Protein AF-A0A0Q9A6Z1-F1 (afdb_monomer_lite)

Secondary structure (DSSP, 8-state):
---HHHHS-HHHHHHHHHHHHHH-TTHHHHHHHHHHHHHHHHHHHHHHHHHS--SS-HHHHHHHHH-HHHHHHH-

Foldseek 3Di:
DPPPVVVPDPCVVVVVVVCCVPVNPCVVVVVVVVVVVVVVVVVVLVVLCVVDPDPDDSLVVLCVVPNPVSSVVVD

Sequence (75 aa):
MLSLGGVIGAGLFVGSSAIISQAGPLSFVTYAITGLIVLLVIRMLGEMASAKPCTGSFTDYARMAWGEWARFSTG

Structure (mmCIF, N/CA/C/O backbone):
data_AF-A0A0Q9A6Z1-F1
#
_entry.id   AF-A0A0Q9A6Z1-F1
#
loop_
_atom_site.group_PDB
_atom_site.id
_atom_site.type_symbol
_atom_site.label_atom_id
_atom_site.label_alt_id
_atom_site.label_comp_id
_atom_site.label_asym_id
_atom_site.label_entity_id
_atom_site.label_seq_id
_atom_site.pdbx_PDB_ins_code
_atom_site.Cartn_x
_atom_site.Cartn_y
_atom_site.Cartn_z
_atom_site.occupancy
_atom_site.B_iso_or_equiv
_atom_site.auth_seq_id
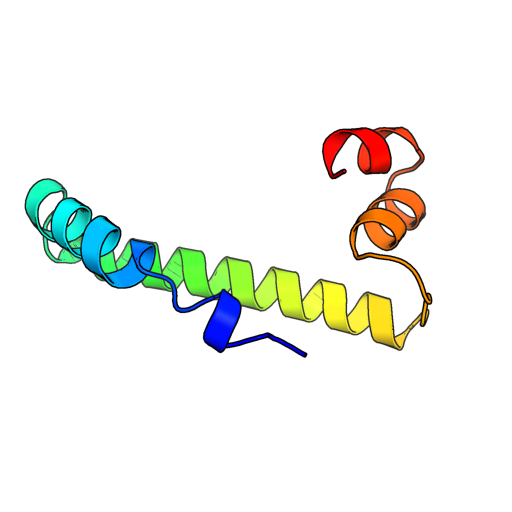_atom_site.auth_comp_id
_atom_site.auth_asym_id
_atom_site.auth_atom_id
_atom_site.pdbx_PDB_model_num
ATOM 1 N N . MET A 1 1 ? 10.624 -3.499 -4.080 1.00 48.03 1 MET A N 1
ATOM 2 C CA . MET A 1 1 ? 10.600 -3.650 -2.607 1.00 48.03 1 MET A CA 1
ATOM 3 C C . MET A 1 1 ? 9.464 -2.808 -2.059 1.00 48.03 1 MET A C 1
ATOM 5 O O . MET A 1 1 ? 9.362 -1.655 -2.455 1.00 48.03 1 MET A O 1
ATOM 9 N N . LEU A 1 2 ? 8.613 -3.355 -1.187 1.00 59.22 2 LEU A N 1
ATOM 10 C CA . LEU A 1 2 ? 7.689 -2.522 -0.417 1.00 59.22 2 LEU A CA 1
ATOM 11 C C . LEU A 1 2 ? 8.505 -1.866 0.701 1.00 59.22 2 LEU A C 1
ATOM 13 O O . LEU A 1 2 ? 9.002 -2.571 1.578 1.00 59.22 2 LEU A O 1
ATOM 17 N N . SER A 1 3 ? 8.707 -0.551 0.657 1.00 75.62 3 SER A N 1
ATOM 18 C CA . SER A 1 3 ? 9.352 0.145 1.772 1.00 75.62 3 SER A CA 1
ATOM 19 C C . SER A 1 3 ? 8.384 0.159 2.954 1.00 75.62 3 SER A C 1
ATOM 21 O O . SER A 1 3 ? 7.515 1.024 3.040 1.00 75.62 3 SER A O 1
ATOM 23 N N . LEU A 1 4 ? 8.503 -0.819 3.857 1.00 72.38 4 LEU A N 1
ATOM 24 C CA . LEU A 1 4 ? 7.684 -0.884 5.073 1.00 72.38 4 LEU A CA 1
ATOM 25 C C . LEU A 1 4 ? 7.810 0.407 5.896 1.00 72.38 4 LEU A C 1
ATOM 27 O O . LEU A 1 4 ? 6.814 0.894 6.417 1.00 72.38 4 LEU A O 1
ATOM 31 N N . GLY A 1 5 ? 9.006 1.005 5.932 1.00 72.31 5 GLY A N 1
ATOM 32 C CA . GLY A 1 5 ? 9.252 2.273 6.623 1.00 72.31 5 GLY A CA 1
ATOM 33 C C . GLY A 1 5 ? 8.586 3.490 5.972 1.00 72.31 5 GLY A C 1
ATOM 34 O O . GLY A 1 5 ? 8.275 4.444 6.671 1.00 72.31 5 GLY A O 1
ATOM 35 N N . GLY A 1 6 ? 8.331 3.464 4.658 1.00 71.44 6 GLY A N 1
ATOM 36 C CA . GLY A 1 6 ? 7.578 4.525 3.976 1.00 71.44 6 GLY A CA 1
ATOM 37 C C . GLY A 1 6 ? 6.060 4.369 4.101 1.00 71.44 6 GLY A C 1
ATOM 38 O O . GLY A 1 6 ? 5.338 5.360 4.117 1.00 71.44 6 GLY A O 1
ATOM 39 N N . VAL A 1 7 ? 5.574 3.127 4.202 1.00 74.19 7 VAL A N 1
ATOM 40 C CA . VAL A 1 7 ? 4.136 2.821 4.298 1.00 74.19 7 VAL A CA 1
ATOM 41 C C . VAL A 1 7 ? 3.616 2.959 5.734 1.00 74.19 7 VAL A C 1
ATOM 43 O O . VAL A 1 7 ? 2.495 3.425 5.938 1.00 74.19 7 VAL A O 1
ATOM 46 N N . ILE A 1 8 ? 4.413 2.598 6.745 1.00 82.56 8 ILE A N 1
ATOM 47 C CA . ILE A 1 8 ? 4.047 2.746 8.163 1.00 82.56 8 ILE A CA 1
ATOM 48 C C . ILE A 1 8 ? 4.393 4.175 8.615 1.00 82.56 8 ILE A C 1
ATOM 50 O O . ILE A 1 8 ? 5.420 4.423 9.240 1.00 82.56 8 ILE A O 1
ATOM 54 N N . GLY A 1 9 ? 3.545 5.136 8.240 1.00 75.62 9 GLY A N 1
ATOM 55 C CA . GLY A 1 9 ? 3.697 6.553 8.589 1.00 75.62 9 GLY A CA 1
ATOM 56 C C . GLY A 1 9 ? 2.861 6.995 9.796 1.00 75.62 9 GLY A C 1
ATOM 57 O O . GLY A 1 9 ? 2.004 6.263 10.295 1.00 75.62 9 GLY A O 1
ATOM 58 N N . ALA A 1 10 ? 3.040 8.253 10.218 1.00 75.25 10 ALA A N 1
ATOM 59 C CA . ALA A 1 10 ? 2.264 8.874 11.302 1.00 75.25 10 ALA A CA 1
ATOM 60 C C . ALA A 1 10 ? 0.73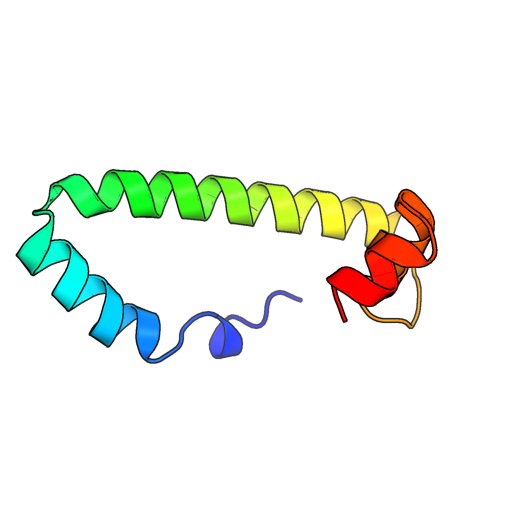7 8.806 11.077 1.00 75.25 10 ALA A C 1
ATOM 62 O O . ALA A 1 10 ? -0.034 8.719 12.034 1.00 75.25 10 ALA A O 1
ATOM 63 N N . GLY A 1 11 ? 0.299 8.772 9.812 1.00 74.69 11 GLY A N 1
ATOM 64 C CA . GLY A 1 11 ? -1.106 8.623 9.428 1.00 74.69 11 GLY A CA 1
ATOM 65 C C . GLY A 1 11 ? -1.753 7.313 9.892 1.00 74.69 11 GLY A C 1
ATOM 66 O O . GLY A 1 11 ? -2.956 7.302 10.137 1.00 74.69 11 GLY A O 1
ATOM 67 N N . LEU A 1 12 ? -0.981 6.238 10.104 1.00 82.25 12 LEU A N 1
ATOM 68 C CA . LEU A 1 12 ? -1.519 4.980 10.631 1.00 82.25 12 LEU A CA 1
ATOM 69 C C . LEU A 1 12 ? -1.969 5.129 12.089 1.00 82.25 12 LEU A C 1
ATOM 71 O O . LEU A 1 12 ? -2.975 4.545 12.468 1.00 82.25 12 LEU A O 1
ATOM 75 N N . PHE A 1 13 ? -1.294 5.943 12.900 1.00 78.94 13 PHE A N 1
ATOM 76 C CA . PHE A 1 13 ? -1.666 6.138 14.306 1.00 78.94 13 PHE A CA 1
ATOM 77 C C . PHE A 1 13 ? -2.629 7.318 14.493 1.00 78.94 13 PHE A C 1
ATOM 79 O O . PHE A 1 13 ? -3.665 7.181 15.148 1.00 78.94 13 PHE A O 1
ATOM 86 N N . VAL A 1 14 ? -2.331 8.465 13.877 1.00 81.50 14 VAL A N 1
ATOM 87 C CA . VAL A 1 14 ? -3.151 9.684 14.003 1.00 81.50 14 VAL A CA 1
ATOM 88 C C . VAL A 1 14 ? -4.456 9.561 13.213 1.00 81.50 14 VAL A C 1
ATOM 90 O O . VAL A 1 14 ? -5.517 9.917 13.715 1.00 81.50 14 VAL A O 1
ATOM 93 N N . GLY A 1 15 ? -4.404 9.009 11.999 1.00 81.75 15 GLY A N 1
ATOM 94 C CA . GLY A 1 15 ? -5.589 8.815 11.164 1.00 81.75 15 GLY A CA 1
ATOM 95 C C . GLY A 1 15 ? -6.492 7.706 11.698 1.00 81.75 15 GLY A C 1
ATOM 96 O O . GLY A 1 15 ? -7.684 7.930 11.895 1.00 81.75 15 GLY A O 1
ATOM 97 N N . SER A 1 16 ? -5.934 6.528 12.001 1.00 82.25 16 SER A N 1
ATOM 98 C CA . SER A 1 16 ? -6.759 5.384 12.419 1.00 82.25 16 SER A CA 1
ATOM 99 C C . SER A 1 16 ? -7.456 5.611 13.757 1.00 82.25 16 SER A C 1
ATOM 101 O O . SER A 1 16 ? -8.598 5.193 13.909 1.00 82.25 16 SER A O 1
ATOM 103 N N . SER A 1 17 ? -6.826 6.305 14.714 1.00 80.38 17 SER A N 1
ATOM 104 C CA . SER A 1 17 ? -7.475 6.627 15.996 1.00 80.38 17 SER A CA 1
ATOM 105 C C . SER A 1 17 ? -8.694 7.540 15.819 1.00 80.38 17 SER A C 1
ATOM 107 O O . SER A 1 17 ? -9.750 7.267 16.393 1.00 80.38 17 SER A O 1
ATOM 109 N N . ALA A 1 18 ? -8.597 8.559 14.960 1.00 83.06 18 ALA A N 1
ATOM 110 C CA . ALA A 1 18 ? -9.719 9.436 14.629 1.00 83.06 18 ALA A CA 1
ATOM 111 C C . ALA A 1 18 ? -10.855 8.687 13.908 1.00 83.06 18 ALA A C 1
ATOM 113 O O . ALA A 1 18 ? -12.026 8.897 14.233 1.00 83.06 18 ALA A O 1
ATOM 114 N N . ILE A 1 19 ? -10.525 7.784 12.974 1.00 83.19 19 ILE A N 1
ATOM 115 C CA . ILE A 1 19 ? -11.527 6.979 12.255 1.00 83.19 19 ILE A CA 1
ATOM 116 C C . ILE A 1 19 ? -12.221 5.994 13.199 1.00 83.19 19 ILE A C 1
ATOM 118 O O . ILE A 1 19 ? -13.447 5.929 13.201 1.00 83.19 19 ILE A O 1
ATOM 122 N N . ILE A 1 20 ? -11.477 5.277 14.044 1.00 85.56 20 ILE A N 1
ATOM 123 C CA . ILE A 1 20 ? -12.058 4.328 15.006 1.00 85.56 20 ILE A CA 1
ATOM 124 C C . ILE A 1 20 ? -12.970 5.054 16.003 1.00 85.56 20 ILE A C 1
ATOM 126 O O . ILE A 1 20 ? -14.027 4.530 16.350 1.00 85.56 20 ILE A O 1
ATOM 130 N N . SER A 1 21 ? -12.608 6.270 16.428 1.00 84.19 21 SER A N 1
ATOM 131 C CA . SER A 1 21 ? -13.440 7.068 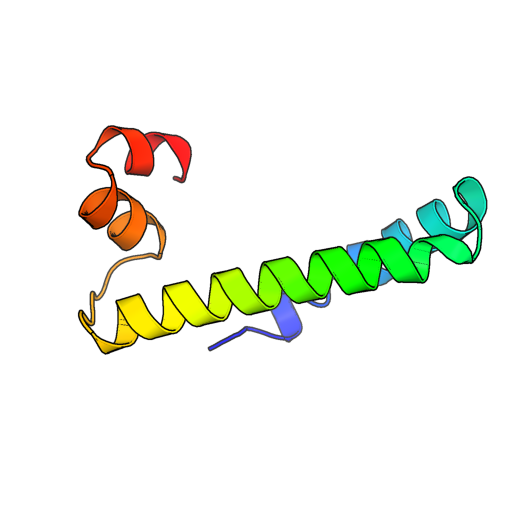17.334 1.00 84.19 21 SER A CA 1
ATOM 132 C C . SER A 1 21 ? -14.731 7.583 16.686 1.00 84.19 21 SER A C 1
ATOM 134 O O . SER A 1 21 ? -15.724 7.719 17.393 1.00 84.19 21 SER A O 1
ATOM 136 N N . GLN A 1 22 ? -14.729 7.903 15.386 1.00 85.19 22 GLN A N 1
ATOM 137 C CA . GLN A 1 22 ? -15.907 8.452 14.694 1.00 85.19 22 GLN A CA 1
ATOM 138 C C . GLN A 1 22 ? -16.801 7.374 14.071 1.00 85.19 22 GLN A C 1
ATOM 140 O O . GLN A 1 22 ? -18.017 7.419 14.225 1.00 85.19 22 GLN A O 1
ATOM 145 N N . ALA A 1 23 ? -16.215 6.408 13.362 1.00 83.31 23 ALA A N 1
ATOM 146 C CA . ALA A 1 23 ? -16.939 5.345 12.663 1.00 83.31 23 ALA A CA 1
ATOM 147 C C . ALA A 1 23 ? -17.139 4.082 13.525 1.00 83.31 23 ALA A C 1
ATOM 149 O O . ALA A 1 23 ? -17.906 3.190 13.161 1.00 83.31 23 ALA A O 1
ATOM 150 N N . GLY A 1 24 ? -16.476 4.003 14.683 1.00 85.88 24 GLY A N 1
ATOM 151 C CA . GLY A 1 24 ? -16.581 2.885 15.614 1.00 85.88 24 GLY A CA 1
ATOM 152 C C . GLY A 1 24 ? -15.673 1.695 15.263 1.00 85.88 24 GLY A C 1
ATOM 153 O O . GLY A 1 24 ? -14.919 1.721 14.284 1.00 85.88 24 GLY A O 1
ATOM 154 N N . PRO A 1 25 ? -15.736 0.606 16.051 1.00 84.25 25 PRO A N 1
ATOM 155 C CA . PRO A 1 25 ? -14.840 -0.550 15.919 1.00 84.25 25 PRO A CA 1
ATOM 156 C C . PRO A 1 25 ? -14.983 -1.309 14.589 1.00 84.25 25 PRO A C 1
ATOM 158 O O . PRO A 1 25 ? -14.057 -2.009 14.179 1.00 84.25 25 PRO A O 1
ATOM 161 N N . LEU A 1 26 ? -16.093 -1.128 13.863 1.00 87.25 26 LEU A N 1
ATOM 162 C CA . LEU A 1 26 ? -16.291 -1.711 12.530 1.00 87.25 26 LEU A CA 1
ATOM 163 C C . LEU A 1 26 ? -15.335 -1.152 11.460 1.00 87.25 26 LEU A C 1
ATOM 165 O O . LEU A 1 26 ? -15.179 -1.767 10.406 1.00 87.25 26 LEU A O 1
ATOM 169 N N . SER A 1 27 ? -14.634 -0.051 11.747 1.00 86.94 27 SER A N 1
ATOM 170 C CA . SER A 1 27 ? -13.594 0.526 10.881 1.00 86.94 27 SER A CA 1
ATOM 171 C C . SER A 1 27 ? -12.482 -0.467 10.524 1.00 86.94 27 SER A C 1
ATOM 173 O O . SER A 1 27 ? -11.845 -0.346 9.483 1.00 86.94 27 SER A O 1
ATOM 175 N N . PHE A 1 28 ? -12.246 -1.492 11.347 1.00 87.19 28 PHE A N 1
ATOM 176 C CA . PHE A 1 28 ? -11.283 -2.543 11.014 1.00 87.19 28 PHE A CA 1
ATOM 177 C C . PHE A 1 28 ? -11.623 -3.259 9.695 1.00 87.19 28 PHE A C 1
ATOM 179 O O . PHE A 1 28 ? -10.722 -3.587 8.925 1.00 87.19 28 PHE A O 1
ATOM 186 N N . VAL A 1 29 ? -12.911 -3.458 9.394 1.00 90.56 29 VAL A N 1
ATOM 187 C CA . VAL A 1 29 ? -13.350 -4.137 8.164 1.00 90.56 29 VAL A CA 1
ATOM 188 C C . VAL A 1 29 ? -12.979 -3.315 6.931 1.00 90.56 29 VAL A C 1
ATOM 190 O O . VAL A 1 29 ? -12.474 -3.864 5.952 1.00 90.56 29 VAL A O 1
ATOM 193 N N . THR A 1 30 ? -13.159 -1.993 6.979 1.00 89.50 30 THR A N 1
ATOM 194 C CA . THR A 1 30 ? -12.781 -1.112 5.866 1.00 89.50 30 THR A CA 1
ATOM 195 C C . THR A 1 30 ? -11.265 -1.042 5.698 1.00 89.50 30 THR A C 1
ATOM 197 O O . THR A 1 30 ? -10.788 -1.077 4.562 1.00 89.50 30 THR A O 1
ATOM 200 N N . TYR A 1 31 ? -10.494 -1.045 6.791 1.00 88.81 31 TYR A N 1
ATOM 201 C CA . TYR A 1 31 ? -9.033 -1.179 6.733 1.00 88.81 31 TYR A CA 1
ATOM 202 C C . TYR A 1 31 ? -8.590 -2.516 6.128 1.00 88.81 31 TYR A C 1
ATOM 204 O O . TYR A 1 31 ? -7.692 -2.527 5.287 1.00 88.81 31 TYR A O 1
ATOM 212 N N . ALA A 1 32 ? -9.232 -3.628 6.493 1.00 91.88 32 ALA A N 1
ATOM 213 C CA . ALA A 1 32 ? -8.924 -4.947 5.945 1.00 91.88 32 ALA A CA 1
ATOM 214 C C . ALA A 1 32 ? -9.215 -5.022 4.437 1.00 91.88 32 ALA A C 1
ATOM 216 O O . ALA A 1 32 ? -8.372 -5.487 3.671 1.00 91.88 32 ALA A O 1
ATOM 217 N N . ILE A 1 33 ? -10.368 -4.507 3.995 1.00 95.00 33 ILE A N 1
ATOM 218 C CA . ILE A 1 33 ? -10.734 -4.450 2.571 1.00 95.00 33 ILE A CA 1
ATOM 219 C C . ILE A 1 33 ? -9.764 -3.548 1.803 1.00 95.00 33 ILE A C 1
ATOM 221 O O . ILE A 1 33 ? -9.255 -3.938 0.755 1.00 95.00 33 ILE A O 1
ATOM 225 N N . THR A 1 34 ? -9.458 -2.365 2.337 1.00 91.38 34 THR A N 1
ATOM 226 C CA . THR A 1 34 ? -8.510 -1.434 1.708 1.00 91.38 34 THR A CA 1
ATOM 227 C C . THR A 1 34 ? -7.124 -2.068 1.598 1.00 91.38 34 THR A C 1
ATOM 229 O O . THR A 1 34 ? -6.509 -2.027 0.535 1.00 91.38 34 THR A O 1
ATOM 232 N N . GLY A 1 35 ? -6.653 -2.721 2.663 1.00 90.94 35 GLY A N 1
ATOM 233 C CA . GLY A 1 35 ? -5.395 -3.463 2.665 1.00 90.94 35 GLY A CA 1
ATOM 234 C C . GLY A 1 35 ? -5.376 -4.582 1.624 1.00 90.94 35 GLY A C 1
ATOM 235 O O . GLY A 1 35 ? -4.392 -4.716 0.900 1.00 90.94 35 GLY A O 1
ATOM 236 N N . LEU A 1 36 ? -6.471 -5.334 1.485 1.00 95.38 36 LEU A N 1
ATOM 237 C CA . LEU A 1 36 ? -6.610 -6.372 0.461 1.00 95.38 36 LEU A CA 1
ATOM 238 C C . LEU A 1 36 ? -6.501 -5.787 -0.954 1.00 95.38 36 LEU A C 1
ATOM 240 O O . LEU A 1 36 ? -5.754 -6.313 -1.777 1.00 95.38 36 LEU A O 1
ATOM 244 N N . ILE A 1 37 ? -7.201 -4.685 -1.232 1.00 95.00 37 ILE A N 1
ATOM 245 C CA . ILE A 1 37 ? -7.145 -4.009 -2.537 1.00 95.00 37 ILE A CA 1
ATOM 246 C C . ILE A 1 37 ? -5.715 -3.543 -2.829 1.00 95.00 37 ILE A C 1
ATOM 248 O O . ILE A 1 37 ? -5.185 -3.810 -3.905 1.00 95.00 37 ILE A O 1
ATOM 252 N N . VAL A 1 38 ? -5.059 -2.901 -1.861 1.00 90.94 38 VAL A N 1
ATOM 253 C CA . VAL A 1 38 ? -3.676 -2.425 -2.008 1.00 90.94 38 VAL A CA 1
ATOM 254 C C . VAL A 1 38 ? -2.714 -3.590 -2.259 1.00 90.94 38 VAL A C 1
ATOM 256 O O . VAL A 1 38 ? -1.861 -3.498 -3.144 1.00 90.94 38 VAL A O 1
ATOM 259 N N . LEU A 1 39 ? -2.877 -4.713 -1.551 1.00 91.50 39 LEU A N 1
ATOM 260 C CA . LEU A 1 39 ? -2.097 -5.929 -1.790 1.00 91.50 39 LEU A CA 1
ATOM 261 C C . LEU A 1 39 ? -2.261 -6.434 -3.225 1.00 91.50 39 LEU A C 1
ATOM 263 O O . LEU A 1 39 ? -1.260 -6.765 -3.861 1.00 91.50 39 LEU A O 1
ATOM 267 N N . LEU A 1 40 ? -3.489 -6.465 -3.748 1.00 93.75 40 LEU A N 1
ATOM 268 C CA . LEU A 1 40 ? -3.752 -6.873 -5.130 1.00 93.75 40 LEU A CA 1
ATOM 269 C C . LEU A 1 40 ? -3.089 -5.926 -6.136 1.00 93.75 40 LEU A C 1
ATOM 271 O O . LEU A 1 40 ? -2.431 -6.394 -7.063 1.00 93.75 40 LEU A O 1
ATOM 275 N N . VAL A 1 41 ? -3.179 -4.612 -5.918 1.00 90.81 41 VAL A N 1
ATOM 276 C CA . VAL A 1 41 ? -2.534 -3.609 -6.782 1.00 90.81 41 VAL A CA 1
ATOM 277 C C . VAL A 1 41 ? -1.019 -3.811 -6.821 1.00 90.81 41 VAL A C 1
ATOM 279 O O . VAL A 1 41 ? -0.430 -3.879 -7.8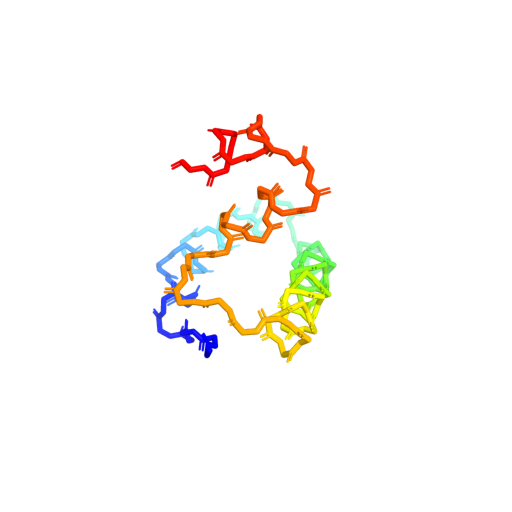99 1.00 90.81 41 VAL A O 1
ATOM 282 N N . ILE A 1 42 ? -0.377 -3.972 -5.661 1.00 89.12 42 ILE A N 1
ATOM 283 C CA . ILE A 1 42 ? 1.074 -4.200 -5.587 1.00 89.12 42 ILE A CA 1
ATOM 284 C C . ILE A 1 42 ? 1.457 -5.528 -6.250 1.00 89.12 42 ILE A C 1
ATOM 286 O O . ILE A 1 42 ? 2.500 -5.599 -6.898 1.00 89.12 42 ILE A O 1
ATOM 290 N N . ARG A 1 43 ? 0.633 -6.576 -6.115 1.00 91.25 43 ARG A N 1
ATOM 291 C CA . ARG A 1 43 ? 0.866 -7.866 -6.782 1.00 91.25 43 ARG A CA 1
ATOM 292 C C . ARG A 1 43 ? 0.822 -7.731 -8.299 1.00 91.25 43 ARG A C 1
ATOM 294 O O . ARG A 1 43 ? 1.768 -8.158 -8.951 1.00 91.25 43 ARG A O 1
ATOM 301 N N . MET A 1 44 ? -0.198 -7.069 -8.839 1.00 89.81 44 MET A N 1
ATOM 302 C CA . MET A 1 44 ? -0.325 -6.824 -10.280 1.00 89.81 44 MET A CA 1
ATOM 303 C C . MET A 1 44 ? 0.818 -5.955 -10.824 1.00 89.81 44 MET A C 1
ATOM 305 O O . MET A 1 44 ? 1.389 -6.256 -11.870 1.00 89.81 44 MET A O 1
ATOM 309 N N . LEU A 1 45 ? 1.208 -4.904 -10.094 1.00 87.50 45 LEU A N 1
ATOM 310 C CA . LEU A 1 45 ? 2.374 -4.084 -10.445 1.00 87.50 45 LEU A CA 1
ATOM 311 C C . LEU A 1 45 ? 3.679 -4.885 -10.386 1.00 87.50 45 LEU A C 1
ATOM 313 O O . LEU A 1 45 ? 4.553 -4.693 -11.228 1.00 87.50 45 LEU A O 1
ATOM 317 N N . GLY A 1 46 ? 3.806 -5.799 -9.425 1.00 87.50 46 GLY A N 1
ATOM 318 C CA . GLY A 1 46 ? 4.943 -6.709 -9.317 1.00 87.50 46 GLY A CA 1
ATOM 319 C C . GLY A 1 46 ? 5.048 -7.672 -10.499 1.00 87.50 46 GLY A C 1
ATOM 320 O O . GLY A 1 46 ? 6.147 -7.876 -11.009 1.00 87.50 46 GLY A O 1
ATOM 321 N N . GLU A 1 47 ? 3.923 -8.220 -10.962 1.00 88.75 47 GLU A N 1
ATOM 322 C CA . GLU A 1 47 ? 3.869 -9.075 -12.157 1.00 88.75 47 GLU A CA 1
ATOM 323 C C . GLU A 1 47 ? 4.201 -8.304 -13.440 1.00 88.75 47 GLU A C 1
ATOM 325 O O . GLU A 1 47 ? 4.945 -8.795 -14.286 1.00 88.75 47 GLU A O 1
ATOM 330 N N . MET A 1 48 ? 3.727 -7.062 -13.574 1.00 87.44 48 MET A N 1
ATOM 331 C CA . MET A 1 48 ? 4.121 -6.203 -14.697 1.00 87.44 48 MET A CA 1
ATOM 332 C C . MET A 1 48 ? 5.618 -5.875 -14.668 1.00 87.44 48 MET A C 1
ATOM 334 O O . MET A 1 48 ? 6.277 -5.934 -15.708 1.00 87.44 48 MET A O 1
ATOM 338 N N . ALA A 1 49 ? 6.166 -5.591 -13.484 1.00 86.31 49 ALA A N 1
ATOM 339 C CA . ALA A 1 49 ? 7.582 -5.284 -13.319 1.00 86.31 49 ALA A CA 1
ATOM 340 C C . ALA A 1 49 ? 8.500 -6.491 -13.557 1.00 86.31 49 ALA A C 1
ATOM 342 O O . ALA A 1 49 ? 9.628 -6.315 -14.017 1.00 86.31 49 ALA A O 1
ATOM 343 N N . SER A 1 50 ? 8.040 -7.714 -13.271 1.00 85.62 50 SER A N 1
ATOM 344 C CA . SER A 1 50 ? 8.795 -8.931 -13.586 1.00 85.62 50 SER A CA 1
ATOM 345 C C . SER A 1 50 ? 8.715 -9.294 -15.071 1.00 85.62 50 SER A C 1
ATOM 347 O O . SER A 1 50 ? 9.720 -9.715 -15.641 1.00 85.62 50 SER A O 1
ATOM 349 N N . ALA A 1 51 ? 7.559 -9.098 -15.713 1.00 87.00 51 ALA A N 1
ATOM 350 C CA . ALA A 1 51 ? 7.369 -9.379 -17.136 1.00 87.00 51 ALA A CA 1
ATOM 351 C C . ALA A 1 51 ? 8.107 -8.382 -18.046 1.00 87.00 51 ALA A C 1
ATOM 353 O O . ALA A 1 51 ? 8.663 -8.771 -19.076 1.00 87.00 51 ALA A O 1
ATOM 354 N N . LYS A 1 52 ? 8.127 -7.096 -17.678 1.00 84.12 52 LYS A N 1
ATOM 355 C CA . LYS A 1 52 ? 8.916 -6.058 -18.351 1.00 84.12 52 LYS A CA 1
ATOM 356 C C . LYS A 1 52 ? 9.684 -5.237 -17.320 1.00 84.12 52 LYS A C 1
ATOM 358 O O . LYS A 1 52 ? 9.156 -4.242 -16.839 1.00 84.12 52 LYS A O 1
ATOM 363 N N . PRO A 1 53 ? 10.938 -5.598 -17.013 1.00 80.88 53 PRO A N 1
ATOM 364 C CA . PRO A 1 53 ? 11.759 -4.785 -16.132 1.00 80.88 53 PRO A CA 1
ATOM 365 C C . PRO A 1 53 ? 12.095 -3.456 -16.819 1.00 80.88 53 PRO A C 1
ATOM 367 O O . PRO A 1 53 ? 12.897 -3.401 -17.752 1.00 80.88 53 PRO A O 1
ATOM 370 N N . CYS A 1 54 ? 11.467 -2.377 -16.362 1.00 76.69 54 CYS A N 1
ATOM 371 C CA . CYS A 1 54 ? 11.790 -1.012 -16.763 1.00 76.69 54 CYS A CA 1
ATOM 372 C C . CYS A 1 54 ? 12.592 -0.319 -15.652 1.00 76.69 54 CYS A C 1
ATOM 374 O O . CYS A 1 54 ? 12.291 -0.471 -14.472 1.00 76.69 54 CYS A O 1
ATOM 376 N N . THR A 1 55 ? 13.597 0.477 -16.025 1.00 75.12 55 THR A N 1
ATOM 377 C CA . THR A 1 55 ? 14.392 1.315 -15.102 1.00 75.12 55 THR A CA 1
ATOM 378 C C . THR A 1 55 ? 13.630 2.541 -14.579 1.00 75.12 55 THR A C 1
ATOM 380 O O . THR A 1 55 ? 14.154 3.277 -13.748 1.00 75.12 55 THR A O 1
ATOM 383 N N . GLY A 1 56 ? 12.422 2.775 -15.098 1.00 75.75 56 GLY A N 1
ATOM 384 C CA . GLY A 1 56 ? 11.543 3.891 -14.761 1.00 75.75 56 GLY A CA 1
ATOM 385 C C . GLY A 1 56 ? 10.651 3.661 -13.532 1.00 75.75 56 GLY A C 1
ATOM 386 O O . GLY A 1 56 ? 10.769 2.658 -12.828 1.00 75.75 56 GLY A O 1
ATOM 387 N N . SER A 1 57 ? 9.755 4.613 -13.264 1.00 81.12 57 SER A N 1
ATOM 388 C CA . SER A 1 57 ? 8.814 4.582 -12.130 1.00 81.12 57 SER A CA 1
ATOM 389 C C . SER A 1 57 ? 7.576 3.734 -12.447 1.00 81.12 57 SER A C 1
ATOM 391 O O . SER A 1 57 ? 7.322 3.379 -13.596 1.00 81.12 57 SER A O 1
ATOM 393 N N . PHE A 1 58 ? 6.726 3.461 -11.450 1.00 78.38 58 PHE A N 1
ATOM 394 C CA . PHE A 1 58 ? 5.438 2.797 -11.687 1.00 78.38 58 PHE A CA 1
ATOM 395 C C . PHE A 1 58 ? 4.534 3.555 -12.676 1.00 78.38 58 PHE A C 1
ATOM 397 O O . PHE A 1 58 ? 3.743 2.943 -13.393 1.00 78.38 58 PHE A O 1
ATOM 404 N N . THR A 1 59 ? 4.710 4.872 -12.776 1.00 82.19 59 THR A N 1
ATOM 405 C CA . THR A 1 59 ? 4.065 5.754 -13.757 1.00 82.19 59 THR A CA 1
ATOM 406 C C . THR A 1 59 ? 4.383 5.358 -15.209 1.00 82.19 59 THR A C 1
ATOM 408 O O . THR A 1 59 ? 3.563 5.567 -16.104 1.00 82.19 59 THR A O 1
ATOM 411 N N . ASP A 1 60 ? 5.538 4.732 -15.464 1.00 84.25 60 ASP A N 1
ATOM 412 C CA . ASP A 1 60 ? 5.900 4.229 -16.794 1.00 84.25 60 ASP A CA 1
ATOM 413 C C . ASP A 1 60 ? 5.108 2.969 -17.164 1.00 84.25 60 ASP A C 1
ATOM 415 O O . ASP A 1 60 ? 4.722 2.814 -18.323 1.00 84.25 60 ASP A O 1
ATOM 419 N N . TYR A 1 61 ? 4.751 2.118 -16.192 1.00 84.38 61 TYR A N 1
ATOM 420 C CA . TYR A 1 61 ? 3.819 1.011 -16.445 1.00 84.38 61 TYR A CA 1
ATOM 421 C C . TYR A 1 61 ? 2.415 1.529 -16.776 1.00 84.38 61 TYR A C 1
ATOM 423 O O . TYR A 1 61 ? 1.777 1.002 -17.688 1.00 84.38 61 TYR A O 1
ATOM 431 N N . ALA A 1 62 ? 1.954 2.599 -16.115 1.00 83.75 62 ALA A N 1
ATOM 432 C CA . ALA A 1 62 ? 0.686 3.250 -16.455 1.00 83.75 62 ALA A CA 1
ATOM 433 C C . ALA A 1 62 ? 0.712 3.820 -17.884 1.00 83.75 62 ALA A C 1
ATOM 435 O O . ALA A 1 62 ? -0.234 3.623 -18.648 1.00 83.75 62 ALA A O 1
ATOM 436 N N . ARG A 1 63 ? 1.833 4.437 -18.286 1.00 83.81 63 ARG A N 1
ATOM 437 C CA . ARG A 1 63 ? 2.059 4.887 -19.668 1.00 83.81 63 ARG A CA 1
ATOM 438 C C . ARG A 1 63 ? 2.006 3.734 -20.668 1.00 83.81 63 ARG A C 1
ATOM 440 O O . ARG A 1 63 ? 1.372 3.848 -21.712 1.00 83.81 63 ARG A O 1
ATOM 447 N N . MET A 1 64 ? 2.695 2.636 -20.373 1.00 82.31 64 MET A N 1
ATOM 448 C CA . MET A 1 64 ? 2.780 1.480 -21.268 1.00 82.31 64 MET A CA 1
ATOM 449 C C . MET A 1 64 ? 1.440 0.767 -21.423 1.00 82.31 64 MET A C 1
ATOM 451 O O . MET A 1 64 ? 1.154 0.248 -22.498 1.00 82.31 64 MET A O 1
ATOM 455 N N . ALA A 1 65 ? 0.633 0.738 -20.365 1.00 83.19 65 ALA A N 1
ATOM 456 C CA . ALA A 1 65 ? -0.654 0.072 -20.388 1.00 83.19 65 ALA A CA 1
ATOM 457 C C . ALA A 1 65 ? -1.754 0.953 -21.016 1.00 83.19 65 ALA A C 1
ATOM 459 O O . ALA A 1 65 ? -2.586 0.435 -21.755 1.00 83.19 65 ALA A O 1
ATOM 460 N N . TRP A 1 66 ? -1.804 2.251 -20.686 1.00 81.75 66 TRP A N 1
ATOM 461 C CA . TRP A 1 66 ? -2.956 3.130 -20.971 1.00 81.75 66 TRP A CA 1
ATOM 462 C C . TRP A 1 66 ? -2.595 4.394 -21.787 1.00 81.75 66 TRP A C 1
ATOM 464 O O . TRP A 1 66 ? -3.466 5.207 -22.093 1.00 81.75 66 TRP A O 1
ATOM 474 N N . GLY A 1 67 ? -1.331 4.566 -22.184 1.00 84.69 67 GLY A N 1
ATOM 475 C CA . GLY A 1 67 ? -0.855 5.680 -23.012 1.00 84.69 67 GLY A CA 1
ATOM 476 C C . GLY A 1 67 ? -0.396 6.915 -22.225 1.00 84.69 67 GLY A C 1
ATOM 477 O O . GLY A 1 67 ? -0.365 6.945 -20.997 1.00 84.69 67 GLY A O 1
ATOM 478 N N . GLU A 1 68 ? -0.014 7.972 -22.950 1.00 82.00 68 GLU A N 1
ATOM 479 C CA . GLU A 1 68 ? 0.620 9.176 -22.380 1.00 82.00 68 GLU A CA 1
ATOM 480 C C . GLU A 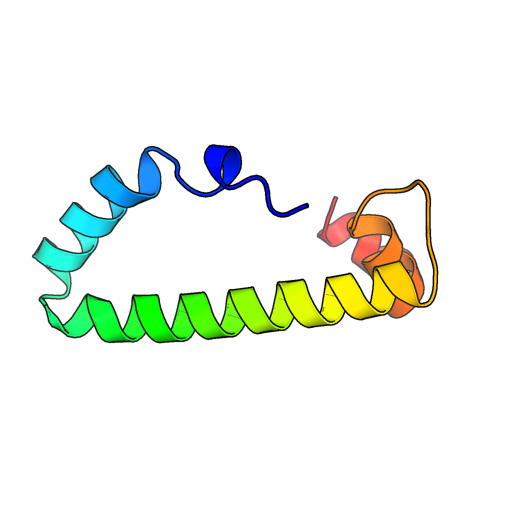1 68 ? -0.273 9.923 -21.370 1.00 82.00 68 GLU A C 1
ATOM 482 O O . GLU A 1 68 ? 0.226 10.517 -20.416 1.00 82.00 68 GLU A O 1
ATOM 487 N N . TRP A 1 69 ? -1.596 9.856 -21.547 1.00 85.06 69 TRP A N 1
ATOM 488 C CA . TRP A 1 69 ? -2.567 10.513 -20.666 1.00 85.06 69 TRP A CA 1
ATOM 489 C C . TRP A 1 69 ? -2.554 9.922 -19.253 1.00 85.06 69 TRP A C 1
ATOM 491 O O . TRP A 1 69 ? -2.55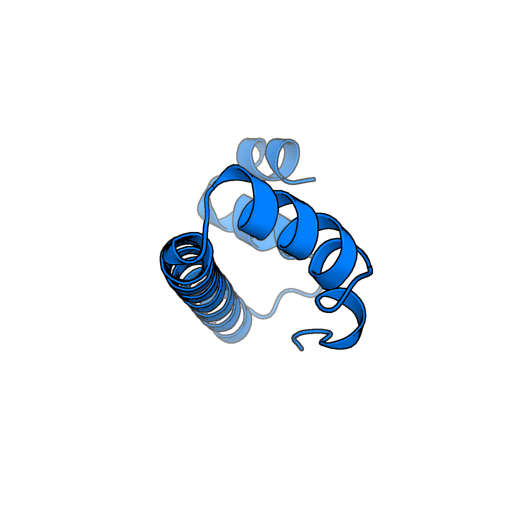3 10.659 -18.270 1.00 85.06 69 TRP A O 1
ATOM 501 N N . ALA A 1 70 ? -2.442 8.595 -19.144 1.00 81.12 70 ALA A N 1
ATOM 502 C CA . ALA A 1 70 ? -2.347 7.918 -17.856 1.00 81.12 70 ALA A CA 1
ATOM 503 C C . ALA A 1 70 ? -1.061 8.291 -17.107 1.00 81.12 70 ALA A C 1
ATOM 505 O O . ALA A 1 70 ? -1.081 8.403 -15.882 1.00 81.12 70 ALA A O 1
ATOM 506 N N . ARG A 1 71 ? 0.035 8.556 -17.836 1.00 78.62 71 ARG A N 1
ATOM 507 C CA . ARG A 1 71 ? 1.288 9.047 -17.246 1.00 78.62 71 ARG A CA 1
ATOM 508 C C . ARG A 1 71 ? 1.125 10.436 -16.637 1.00 78.62 71 ARG A C 1
ATOM 510 O O . ARG A 1 71 ? 1.642 10.671 -15.555 1.00 78.62 71 ARG A O 1
ATOM 517 N N . PHE A 1 72 ? 0.416 11.339 -17.315 1.00 83.88 72 PHE A N 1
ATOM 518 C CA . PHE A 1 72 ? 0.159 12.687 -16.800 1.00 83.88 72 PHE A CA 1
ATOM 519 C C . PHE A 1 72 ? -0.759 12.673 -15.572 1.00 83.88 72 PHE A C 1
ATOM 521 O O . PHE A 1 72 ? -0.555 13.453 -14.656 1.00 83.88 72 PHE A O 1
ATOM 528 N N . SER A 1 73 ? -1.746 11.774 -15.522 1.00 85.50 73 SER A N 1
ATOM 529 C CA . SER A 1 73 ? -2.656 11.678 -14.370 1.00 85.50 73 SER A CA 1
ATOM 530 C C . SER A 1 73 ? -2.040 11.020 -13.130 1.00 85.50 73 SER A C 1
ATOM 532 O O . SER A 1 73 ? -2.577 11.186 -12.039 1.00 85.50 73 SER A O 1
ATOM 534 N N . THR A 1 74 ? -0.971 10.232 -13.288 1.00 81.88 74 THR A N 1
ATOM 535 C CA . THR A 1 74 ? -0.325 9.491 -12.185 1.00 81.88 74 THR A CA 1
ATOM 536 C C . THR A 1 74 ? 1.054 10.029 -11.792 1.00 81.88 74 THR A C 1
ATOM 538 O O . THR A 1 74 ? 1.648 9.502 -10.849 1.00 81.88 74 THR A O 1
ATOM 541 N N . GLY A 1 75 ? 1.577 11.024 -12.516 1.00 70.06 75 GLY A N 1
ATOM 542 C CA . GLY A 1 75 ? 2.825 11.733 -12.207 1.00 70.06 75 GLY A CA 1
ATOM 543 C C . GLY A 1 75 ? 2.564 13.026 -11.455 1.00 70.06 75 GLY A C 1
ATOM 544 O O . GLY A 1 75 ? 3.408 13.353 -10.595 1.00 70.06 75 GLY A O 1
#

pLDDT: mean 83.08, std 7.61, range [48.03, 95.38]

Radius of gyration: 16.02 Å; chains: 1; bounding box: 31×22×40 Å